Protein AF-A0A3B8WD53-F1 (afdb_monomer_lite)

Sequence (97 aa):
WIYRIATNECLGFLNRKKRRFFLPIEDVAGQLTATIDSTPGLEGDEIQIKLQKALLKLPDKQRLVFNMRYYDELSYEDMAEITKTSVGALKASYHHA

Structure (mmCIF, N/CA/C/O backbone):
data_AF-A0A3B8WD53-F1
#
_entry.id   AF-A0A3B8WD53-F1
#
loop_
_atom_site.group_PDB
_atom_site.id
_atom_site.type_symbol
_atom_site.label_atom_id
_atom_site.label_alt_id
_atom_site.label_comp_id
_atom_site.label_asym_id
_atom_site.label_entity_id
_atom_site.label_seq_id
_atom_site.pdbx_PDB_ins_code
_atom_site.Cartn_x
_atom_site.Cartn_y
_atom_site.Cartn_z
_atom_site.occupancy
_atom_site.B_iso_or_equiv
_atom_site.auth_seq_id
_atom_site.auth_comp_id
_atom_site.auth_asym_id
_atom_site.auth_atom_id
_atom_site.pdbx_PDB_model_num
ATOM 1 N N . TRP A 1 1 ? -18.657 -3.894 1.319 1.00 72.44 1 TRP A N 1
ATOM 2 C CA . TRP A 1 1 ? -18.596 -5.301 1.803 1.00 72.44 1 TRP A CA 1
ATOM 3 C C . TRP A 1 1 ? -17.919 -6.262 0.814 1.00 72.44 1 TRP A C 1
ATOM 5 O O . TRP A 1 1 ? -16.891 -6.817 1.187 1.00 72.44 1 TRP A O 1
ATO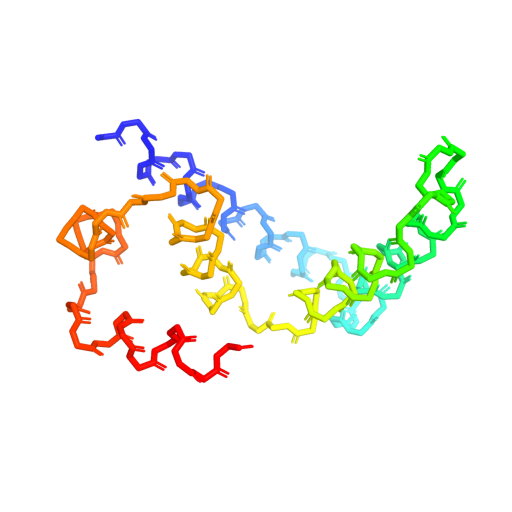M 15 N N . ILE A 1 2 ? -18.410 -6.426 -0.427 1.00 83.69 2 ILE A N 1
ATOM 16 C CA . ILE A 1 2 ? -17.800 -7.320 -1.447 1.00 83.69 2 ILE A CA 1
ATOM 17 C C . ILE A 1 2 ? -16.337 -6.961 -1.732 1.00 83.69 2 ILE A C 1
ATOM 19 O O . ILE A 1 2 ? -15.483 -7.841 -1.709 1.00 83.69 2 ILE A O 1
ATOM 23 N N . TYR A 1 3 ? -16.041 -5.669 -1.911 1.00 81.62 3 TYR A N 1
ATOM 24 C CA . TYR A 1 3 ? -14.682 -5.189 -2.181 1.00 81.62 3 TYR A CA 1
ATOM 25 C C . TYR A 1 3 ? -13.688 -5.671 -1.110 1.00 81.62 3 TYR A C 1
ATOM 27 O O . TYR A 1 3 ? -12.663 -6.261 -1.423 1.00 81.62 3 TYR A O 1
ATOM 35 N N . ARG A 1 4 ? -14.057 -5.567 0.173 1.00 76.75 4 ARG A N 1
ATOM 36 C CA . ARG A 1 4 ? -13.242 -6.057 1.295 1.00 76.75 4 ARG A CA 1
ATOM 37 C C . ARG A 1 4 ? -13.001 -7.569 1.253 1.00 76.75 4 ARG A C 1
ATOM 39 O O . ARG A 1 4 ? -11.910 -8.016 1.594 1.00 76.75 4 ARG A O 1
ATOM 46 N N . ILE A 1 5 ? -14.007 -8.357 0.870 1.00 85.62 5 ILE A N 1
ATOM 47 C CA . ILE A 1 5 ? -13.860 -9.815 0.739 1.00 85.62 5 ILE A CA 1
ATOM 48 C C . ILE A 1 5 ? -12.888 -10.133 -0.396 1.00 85.62 5 ILE A C 1
ATOM 50 O O . ILE A 1 5 ? -11.930 -10.868 -0.175 1.00 85.62 5 ILE A O 1
ATOM 54 N N . ALA A 1 6 ? -13.082 -9.521 -1.566 1.00 87.00 6 ALA A N 1
ATOM 55 C CA . ALA A 1 6 ? -12.210 -9.709 -2.719 1.00 87.00 6 ALA A CA 1
ATOM 56 C C . ALA A 1 6 ? -10.757 -9.313 -2.404 1.00 87.00 6 ALA A C 1
ATOM 58 O O . ALA A 1 6 ? -9.842 -10.098 -2.642 1.00 87.00 6 ALA A O 1
ATOM 59 N N . THR A 1 7 ? -10.534 -8.148 -1.785 1.00 83.25 7 THR A N 1
ATOM 60 C CA . THR A 1 7 ? -9.196 -7.700 -1.371 1.00 83.25 7 THR A CA 1
ATOM 61 C C . THR A 1 7 ? -8.535 -8.692 -0.413 1.00 83.25 7 THR A C 1
ATOM 63 O O . THR A 1 7 ? -7.380 -9.071 -0.616 1.00 83.25 7 THR A O 1
ATOM 66 N N . ASN A 1 8 ? -9.255 -9.146 0.617 1.00 85.31 8 ASN A N 1
ATOM 67 C CA . ASN A 1 8 ? -8.709 -10.078 1.603 1.00 85.31 8 ASN A CA 1
ATOM 68 C C . ASN A 1 8 ? -8.392 -11.448 0.993 1.00 85.31 8 ASN A C 1
ATOM 70 O O . ASN A 1 8 ? -7.338 -12.012 1.292 1.00 85.31 8 ASN A O 1
ATOM 74 N N . GLU A 1 9 ? -9.257 -11.968 0.119 1.00 87.56 9 GLU A N 1
ATOM 75 C CA . GLU A 1 9 ? -9.016 -13.234 -0.577 1.00 87.56 9 GLU A CA 1
ATOM 76 C C . GLU A 1 9 ? -7.827 -13.147 -1.535 1.00 87.56 9 GLU A C 1
ATOM 78 O O . GLU A 1 9 ? -6.981 -14.043 -1.535 1.00 87.56 9 GLU A O 1
ATOM 83 N N . CYS A 1 10 ? -7.686 -12.047 -2.281 1.00 85.88 10 CYS A N 1
ATOM 84 C CA . CYS A 1 10 ? -6.532 -11.815 -3.151 1.00 85.88 10 CYS A CA 1
ATOM 85 C C . CYS A 1 10 ? -5.221 -11.751 -2.352 1.00 85.88 10 CYS A C 1
ATOM 87 O O . CYS A 1 10 ? -4.252 -12.432 -2.696 1.00 85.88 10 CYS A O 1
ATOM 89 N N . LEU A 1 11 ? -5.188 -11.003 -1.243 1.00 83.12 11 LEU A N 1
ATOM 90 C CA . LEU A 1 11 ? -4.019 -10.949 -0.356 1.00 83.12 11 LEU A CA 1
ATOM 91 C C . LEU A 1 11 ? -3.708 -12.319 0.263 1.00 83.12 11 LEU A C 1
ATOM 93 O O . LEU A 1 11 ? -2.545 -12.726 0.343 1.00 83.12 11 LEU A O 1
ATOM 97 N N . GLY A 1 12 ? -4.739 -13.049 0.689 1.00 83.00 12 GLY A N 1
ATOM 98 C CA . GLY A 1 12 ? -4.613 -14.406 1.210 1.00 83.00 12 GLY A CA 1
ATOM 99 C C . GLY A 1 12 ? -4.039 -15.366 0.169 1.00 83.00 12 GLY A C 1
ATOM 100 O O . GLY A 1 12 ? -3.105 -16.112 0.463 1.00 83.00 12 GLY A O 1
ATOM 101 N N . PHE A 1 13 ? -4.540 -15.312 -1.064 1.00 84.56 13 PHE A N 1
ATOM 102 C CA . PHE A 1 13 ? -4.057 -16.109 -2.186 1.00 84.56 13 PHE A CA 1
ATOM 103 C C . PHE A 1 13 ? -2.592 -15.811 -2.519 1.00 84.56 13 PHE A C 1
ATOM 105 O O . PHE A 1 13 ? -1.800 -16.747 -2.632 1.00 84.56 13 PHE A O 1
ATOM 112 N N . LEU A 1 14 ? -2.204 -14.534 -2.596 1.00 79.06 14 LEU A N 1
ATOM 113 C CA . LEU A 1 14 ? -0.815 -14.132 -2.841 1.00 79.06 14 LEU A CA 1
ATOM 114 C C . LEU A 1 14 ? 0.123 -14.649 -1.744 1.00 79.06 14 LEU A C 1
ATOM 116 O O . LEU A 1 14 ? 1.162 -15.232 -2.050 1.00 79.06 14 LEU A O 1
ATOM 120 N N . ASN A 1 15 ? -0.266 -14.526 -0.474 1.00 79.31 15 ASN A N 1
ATOM 121 C CA . ASN A 1 15 ? 0.511 -15.058 0.647 1.00 79.31 15 ASN A CA 1
ATOM 122 C C . ASN A 1 15 ? 0.630 -16.588 0.610 1.00 79.31 15 ASN A C 1
ATOM 124 O O . ASN A 1 15 ? 1.710 -17.131 0.852 1.00 79.31 15 ASN A O 1
ATOM 128 N N . ARG A 1 16 ? -0.456 -17.301 0.279 1.00 81.69 16 ARG A N 1
ATOM 129 C CA . ARG A 1 16 ? -0.438 -18.763 0.103 1.00 81.69 16 ARG A CA 1
ATOM 130 C C . ARG A 1 16 ? 0.475 -19.174 -1.049 1.00 81.69 16 ARG A C 1
ATOM 132 O O . ARG A 1 16 ? 1.255 -20.107 -0.885 1.00 81.69 16 ARG A O 1
ATOM 139 N N . LYS A 1 17 ? 0.423 -18.467 -2.182 1.00 76.12 17 LYS A N 1
ATOM 140 C CA . LYS A 1 17 ? 1.299 -18.708 -3.336 1.00 76.12 17 LYS A CA 1
ATOM 141 C C . LYS A 1 17 ? 2.768 -18.491 -2.952 1.00 76.12 17 LYS A C 1
ATOM 143 O O . LYS A 1 17 ? 3.574 -19.387 -3.170 1.00 76.12 17 LYS A O 1
ATOM 148 N N . LYS A 1 18 ? 3.097 -17.389 -2.268 1.00 68.56 18 LYS A N 1
ATOM 149 C CA . LYS A 1 18 ? 4.454 -17.130 -1.744 1.00 68.56 18 LYS A CA 1
ATOM 150 C C . LYS A 1 18 ? 4.966 -18.276 -0.864 1.00 68.56 18 LYS A C 1
ATOM 152 O O . LYS A 1 18 ? 6.071 -18.761 -1.069 1.00 68.56 18 LYS A O 1
ATOM 157 N N . ARG A 1 19 ? 4.143 -18.759 0.074 1.00 72.69 19 ARG A N 1
ATOM 158 C CA . ARG A 1 19 ? 4.512 -19.871 0.971 1.00 72.69 19 ARG A CA 1
ATOM 159 C C . ARG A 1 19 ? 4.645 -21.213 0.252 1.00 72.69 19 ARG A C 1
ATOM 161 O O . ARG A 1 19 ? 5.533 -21.984 0.583 1.00 72.69 19 ARG A O 1
ATOM 168 N N . ARG A 1 20 ? 3.758 -21.508 -0.705 1.00 69.69 20 ARG A N 1
ATOM 169 C CA . ARG A 1 20 ? 3.720 -22.803 -1.403 1.00 69.69 20 ARG A CA 1
ATOM 170 C C . ARG A 1 20 ? 4.887 -22.987 -2.367 1.00 69.69 20 ARG A C 1
ATOM 172 O O . ARG A 1 20 ? 5.317 -24.115 -2.562 1.00 69.69 20 ARG A O 1
ATOM 179 N N . PHE A 1 21 ? 5.368 -21.904 -2.969 1.00 61.47 21 PHE A N 1
ATOM 180 C CA . PHE A 1 21 ? 6.413 -21.988 -3.981 1.00 61.47 21 PHE A CA 1
ATOM 181 C C . PHE A 1 21 ? 7.838 -21.890 -3.416 1.00 61.47 21 PHE A C 1
ATOM 183 O O . PHE A 1 21 ? 8.753 -22.208 -4.158 1.00 61.47 21 PHE A O 1
ATOM 190 N N . PHE A 1 22 ? 8.060 -21.503 -2.146 1.00 57.94 22 PHE A N 1
ATOM 191 C CA . PHE A 1 22 ? 9.411 -21.293 -1.570 1.00 57.94 22 PHE A CA 1
ATOM 192 C C . PHE A 1 22 ? 10.360 -20.478 -2.478 1.00 57.94 22 PHE A C 1
ATOM 194 O O . PHE A 1 22 ? 11.578 -20.529 -2.339 1.00 57.94 22 PHE A O 1
ATOM 201 N N . LEU A 1 23 ? 9.799 -19.707 -3.410 1.00 57.66 23 LEU A N 1
ATOM 202 C CA . LEU A 1 23 ? 10.548 -18.866 -4.322 1.00 57.66 23 LEU A CA 1
ATOM 203 C C . LEU A 1 23 ? 10.845 -17.550 -3.599 1.00 57.66 23 LEU A C 1
ATOM 205 O O . LEU A 1 23 ? 9.925 -16.979 -2.993 1.00 57.66 23 LEU A O 1
ATOM 209 N N . PRO A 1 24 ? 12.089 -17.044 -3.652 1.00 56.25 24 PRO A N 1
ATOM 210 C CA . PRO A 1 24 ? 12.380 -15.678 -3.247 1.00 56.25 24 PRO A CA 1
ATOM 211 C C . PRO A 1 24 ? 11.387 -14.738 -3.938 1.00 56.25 24 PRO A C 1
ATOM 213 O O . PRO A 1 24 ? 11.082 -14.910 -5.116 1.00 56.25 24 PRO A O 1
ATOM 216 N N . ILE A 1 25 ? 10.853 -13.746 -3.221 1.00 55.00 25 ILE A N 1
ATOM 217 C CA . ILE A 1 25 ? 9.894 -12.778 -3.790 1.00 55.00 25 ILE A CA 1
ATOM 218 C C . ILE A 1 25 ? 10.475 -12.088 -5.042 1.00 55.00 25 ILE A C 1
ATOM 220 O O . ILE A 1 25 ? 9.719 -11.744 -5.952 1.00 55.00 25 ILE A O 1
ATOM 224 N N . GLU A 1 26 ? 11.804 -11.964 -5.118 1.00 55.59 26 GLU A N 1
ATOM 225 C CA . GLU A 1 26 ? 12.538 -11.495 -6.298 1.00 55.59 26 GLU A CA 1
ATOM 226 C C . GLU A 1 26 ? 12.267 -12.334 -7.556 1.00 55.59 26 GLU A C 1
ATOM 228 O O . GLU A 1 26 ? 12.117 -11.766 -8.634 1.00 55.59 26 GLU A O 1
ATOM 233 N N . ASP A 1 27 ? 12.109 -13.654 -7.433 1.00 62.38 27 ASP A N 1
ATOM 234 C CA . ASP A 1 27 ? 11.922 -14.553 -8.579 1.00 62.38 27 ASP A CA 1
ATOM 235 C C . ASP A 1 27 ? 10.494 -14.469 -9.151 1.00 62.38 27 ASP A C 1
ATOM 237 O O . ASP A 1 27 ? 10.274 -14.484 -10.362 1.00 62.38 27 ASP A O 1
ATOM 241 N N . VAL A 1 28 ? 9.493 -14.251 -8.288 1.00 64.44 28 VAL A N 1
ATOM 242 C CA . VAL A 1 28 ? 8.106 -14.015 -8.730 1.00 64.44 28 VAL A CA 1
ATOM 243 C C . VAL A 1 28 ? 7.977 -12.655 -9.418 1.00 64.44 28 VAL A C 1
ATOM 245 O O . VAL A 1 28 ? 7.339 -12.555 -10.467 1.00 64.44 28 VAL A O 1
ATOM 248 N N . ALA A 1 29 ? 8.590 -11.608 -8.856 1.00 64.75 29 ALA A N 1
ATOM 249 C CA . ALA A 1 29 ? 8.641 -10.293 -9.491 1.00 64.75 29 ALA A CA 1
ATOM 250 C C . ALA A 1 29 ? 9.390 -10.347 -10.835 1.00 64.75 29 ALA A C 1
ATOM 252 O O . ALA A 1 29 ? 8.946 -9.724 -11.800 1.00 64.75 29 ALA A O 1
ATOM 253 N N . GLY A 1 30 ? 10.465 -11.136 -10.923 1.00 68.12 30 GLY A N 1
ATOM 254 C CA . GLY A 1 30 ? 11.203 -11.413 -12.155 1.00 68.12 30 GLY A CA 1
ATOM 255 C C . GLY A 1 30 ? 10.352 -12.097 -13.226 1.00 68.12 30 GLY A C 1
ATOM 256 O O . GLY A 1 30 ? 10.286 -11.605 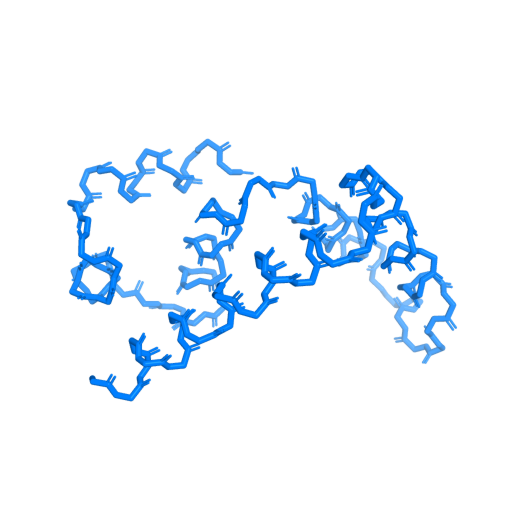-14.350 1.00 68.12 30 GLY A O 1
ATOM 257 N N . GLN A 1 31 ? 9.619 -13.161 -12.881 1.00 67.69 31 GLN A N 1
ATOM 258 C CA . GLN A 1 31 ? 8.704 -13.833 -13.817 1.00 67.69 31 GLN A CA 1
ATOM 259 C C . GLN A 1 31 ? 7.577 -12.918 -14.303 1.00 67.69 31 GLN A C 1
ATOM 261 O O . GLN A 1 31 ? 7.249 -12.912 -15.489 1.00 67.69 31 GLN A O 1
ATOM 266 N N . LEU A 1 32 ? 6.993 -12.119 -13.406 1.00 68.31 32 LEU A N 1
ATOM 267 C CA . LEU A 1 32 ? 5.969 -11.136 -13.771 1.00 68.31 32 LEU A CA 1
ATOM 268 C C . LEU A 1 32 ? 6.542 -10.067 -14.708 1.00 68.31 32 LEU A C 1
ATOM 270 O O . LEU A 1 32 ? 5.910 -9.728 -15.702 1.00 68.31 32 LEU A O 1
ATOM 274 N N . THR A 1 33 ? 7.761 -9.599 -14.438 1.00 67.75 33 THR A N 1
ATOM 275 C CA . THR A 1 33 ? 8.487 -8.651 -15.296 1.00 67.75 33 THR A CA 1
ATOM 276 C C . THR A 1 33 ? 8.738 -9.236 -16.686 1.00 67.75 33 THR A C 1
ATOM 278 O O . THR A 1 33 ? 8.429 -8.584 -17.676 1.00 67.75 33 THR A O 1
ATOM 281 N N . ALA A 1 34 ? 9.209 -10.483 -16.773 1.00 70.38 34 ALA A N 1
ATOM 282 C CA . ALA A 1 34 ? 9.425 -11.172 -18.046 1.00 70.38 34 ALA A CA 1
ATOM 283 C C . ALA A 1 34 ? 8.113 -11.407 -18.818 1.00 70.38 34 ALA A C 1
ATOM 285 O O . ALA A 1 34 ? 8.085 -11.354 -20.046 1.00 70.38 34 ALA A O 1
ATOM 286 N N . THR A 1 35 ? 7.006 -11.630 -18.104 1.00 69.56 35 THR A N 1
ATOM 287 C CA . THR A 1 35 ? 5.670 -11.754 -18.708 1.00 69.56 35 THR A CA 1
ATOM 288 C C . THR A 1 35 ? 5.192 -10.410 -19.270 1.00 69.56 35 THR A C 1
ATOM 290 O O . THR A 1 35 ? 4.649 -10.362 -20.370 1.00 69.56 35 THR A O 1
ATOM 293 N N . ILE A 1 36 ? 5.440 -9.305 -18.556 1.00 65.44 36 ILE A N 1
ATOM 294 C CA . ILE A 1 36 ? 5.159 -7.943 -19.041 1.00 65.44 36 ILE A CA 1
ATOM 295 C C . ILE A 1 36 ? 5.973 -7.657 -20.309 1.00 65.44 36 ILE A C 1
ATOM 297 O O . ILE A 1 36 ? 5.410 -7.198 -21.297 1.00 65.44 36 ILE A O 1
ATOM 301 N N . ASP A 1 37 ? 7.264 -7.995 -20.306 1.00 65.94 37 ASP A N 1
ATOM 302 C CA . ASP A 1 37 ? 8.168 -7.760 -21.440 1.00 65.94 37 ASP A CA 1
ATOM 303 C C . ASP A 1 37 ? 7.831 -8.604 -22.683 1.00 65.94 37 ASP A C 1
ATOM 305 O O . ASP A 1 37 ? 8.202 -8.238 -23.793 1.00 65.94 37 ASP A O 1
ATOM 309 N N . SER A 1 38 ? 7.119 -9.722 -22.516 1.00 65.88 38 SER A N 1
ATOM 310 C CA . SER A 1 38 ? 6.728 -10.630 -23.606 1.00 65.88 38 SER A CA 1
ATOM 311 C C . SER A 1 38 ? 5.280 -10.467 -24.076 1.00 65.88 38 SER A C 1
ATOM 313 O O . SER A 1 38 ? 4.872 -11.173 -24.997 1.00 65.88 38 SER A O 1
ATOM 315 N N . THR A 1 39 ? 4.497 -9.558 -23.480 1.00 64.31 39 THR A N 1
ATOM 316 C CA . THR A 1 39 ? 3.092 -9.331 -23.855 1.00 64.31 39 THR A CA 1
ATOM 317 C C . THR A 1 39 ? 3.008 -8.444 -25.109 1.00 64.31 39 THR A C 1
ATOM 319 O O . THR A 1 39 ? 3.270 -7.240 -25.016 1.00 64.31 39 THR A O 1
ATOM 322 N N . PRO A 1 40 ? 2.609 -8.980 -26.282 1.00 50.25 40 PRO A N 1
ATOM 323 C CA . PRO A 1 40 ? 2.505 -8.198 -27.512 1.00 50.25 40 PRO A CA 1
ATOM 324 C C . PRO A 1 40 ? 1.347 -7.201 -27.377 1.00 50.25 40 PRO A C 1
ATOM 326 O O . PRO A 1 40 ? 0.208 -7.606 -27.151 1.00 50.25 40 PRO A O 1
ATOM 329 N N . GLY A 1 41 ? 1.637 -5.901 -27.478 1.00 58.59 41 GLY A N 1
ATOM 330 C CA . GLY A 1 41 ? 0.654 -4.817 -27.322 1.00 58.59 41 GLY A CA 1
ATOM 331 C C . GLY A 1 41 ? 0.925 -3.837 -26.174 1.00 58.59 41 GLY A C 1
ATOM 332 O O . GLY A 1 41 ? 0.270 -2.801 -26.111 1.00 58.59 41 GLY A O 1
ATOM 333 N N . LEU A 1 42 ? 1.907 -4.110 -25.302 1.00 55.62 42 LEU A N 1
ATOM 334 C CA . LEU A 1 42 ? 2.391 -3.143 -24.298 1.00 55.62 42 LEU A CA 1
ATOM 335 C C . LEU A 1 42 ? 3.489 -2.201 -24.828 1.00 55.62 42 LEU A C 1
ATOM 337 O O . LEU A 1 42 ? 3.869 -1.264 -24.133 1.00 55.62 42 LEU A O 1
ATOM 341 N N . GLU A 1 43 ? 3.966 -2.409 -26.061 1.00 53.88 43 GLU A N 1
ATOM 342 C CA . GLU A 1 43 ? 5.064 -1.655 -26.698 1.00 53.88 43 GLU A CA 1
ATOM 343 C C . GLU A 1 43 ? 4.807 -0.139 -26.852 1.00 53.88 43 GLU A C 1
ATOM 345 O O . GLU A 1 43 ? 5.713 0.602 -27.222 1.00 53.88 43 GLU A O 1
ATOM 350 N N . GLY A 1 44 ? 3.594 0.345 -26.564 1.00 57.47 44 GLY A N 1
ATOM 351 C CA . GLY A 1 44 ? 3.191 1.732 -26.805 1.00 57.47 44 GLY A CA 1
ATOM 352 C C . GLY A 1 44 ? 3.481 2.735 -25.687 1.00 57.47 44 GLY A C 1
ATOM 353 O O . GLY A 1 44 ? 3.434 3.932 -25.954 1.00 57.47 44 GLY A O 1
ATOM 354 N N . ASP A 1 45 ? 3.778 2.302 -24.459 1.00 70.25 45 ASP A N 1
ATOM 355 C CA . ASP A 1 45 ? 4.002 3.246 -23.359 1.00 70.25 45 ASP A CA 1
ATOM 356 C C . ASP A 1 45 ? 5.081 2.740 -22.392 1.00 70.25 45 ASP A C 1
ATOM 358 O O . ASP A 1 45 ? 4.827 2.100 -21.368 1.00 70.25 45 ASP A O 1
ATOM 362 N N . GLU A 1 46 ? 6.341 3.016 -22.738 1.00 74.75 46 GLU A N 1
ATOM 363 C CA . GLU A 1 46 ? 7.522 2.675 -21.935 1.00 74.75 46 GLU A CA 1
ATOM 364 C C . GLU A 1 46 ? 7.393 3.172 -20.479 1.00 74.75 46 GLU A C 1
ATOM 366 O O . GLU A 1 46 ? 7.918 2.557 -19.545 1.00 74.75 46 GLU A O 1
ATOM 371 N N . ILE A 1 47 ? 6.654 4.267 -20.270 1.00 76.31 47 ILE A N 1
ATOM 372 C CA . ILE A 1 47 ? 6.361 4.830 -18.951 1.00 76.31 47 ILE A CA 1
ATOM 373 C C . ILE A 1 47 ? 5.401 3.916 -18.186 1.00 76.31 47 ILE A C 1
ATOM 375 O O . ILE A 1 47 ? 5.646 3.619 -17.015 1.00 76.31 47 ILE A O 1
ATOM 379 N N . GLN A 1 48 ? 4.361 3.400 -18.842 1.00 77.31 48 GLN A N 1
ATOM 380 C CA . GLN A 1 48 ? 3.429 2.444 -18.249 1.00 77.31 48 GLN A CA 1
ATOM 381 C C . GLN A 1 48 ? 4.133 1.138 -17.861 1.00 77.31 48 GLN A C 1
ATOM 383 O O . GLN A 1 48 ? 3.924 0.633 -16.756 1.00 77.31 48 GLN A O 1
ATOM 388 N N . ILE A 1 49 ? 5.026 0.616 -18.709 1.00 79.94 49 ILE A N 1
ATOM 389 C CA . ILE A 1 49 ? 5.830 -0.572 -18.377 1.00 79.94 49 ILE A CA 1
ATOM 390 C C . ILE A 1 49 ? 6.712 -0.297 -17.152 1.00 79.94 49 ILE A C 1
ATOM 392 O O . ILE A 1 49 ? 6.744 -1.099 -16.213 1.00 79.94 49 ILE A O 1
ATOM 396 N N . LYS A 1 50 ? 7.406 0.849 -17.119 1.00 81.56 50 LYS A N 1
ATOM 397 C CA . LYS A 1 50 ? 8.232 1.252 -15.969 1.00 81.56 50 LYS A CA 1
ATOM 398 C C . LYS A 1 50 ? 7.403 1.371 -14.690 1.00 81.56 50 LYS A C 1
ATOM 400 O O . LYS A 1 50 ? 7.845 0.883 -13.649 1.00 81.56 50 LYS A O 1
ATOM 405 N N . LEU A 1 51 ? 6.200 1.940 -14.769 1.00 82.94 51 LEU A N 1
ATOM 406 C CA . LEU A 1 51 ? 5.273 2.044 -13.643 1.00 82.94 51 LEU A CA 1
ATOM 407 C C . LEU A 1 51 ? 4.859 0.660 -13.130 1.00 82.94 51 LEU A C 1
ATOM 409 O O . LEU A 1 51 ? 4.963 0.400 -11.934 1.00 82.94 51 LEU A O 1
ATOM 413 N N . GLN A 1 52 ? 4.464 -0.261 -14.012 1.00 82.50 52 GLN A N 1
ATOM 414 C CA . GLN A 1 52 ? 4.078 -1.620 -13.612 1.00 82.50 52 GLN A CA 1
ATOM 415 C C . GLN A 1 52 ? 5.239 -2.373 -12.948 1.00 82.50 52 GLN A C 1
ATOM 417 O O . GLN A 1 52 ? 5.064 -2.991 -11.894 1.00 82.50 52 GLN A O 1
ATOM 422 N N . LYS A 1 53 ? 6.457 -2.257 -13.492 1.00 82.88 53 LYS A N 1
ATOM 423 C CA . LYS A 1 53 ? 7.661 -2.840 -12.877 1.00 82.88 53 LYS A CA 1
ATOM 424 C C . LYS A 1 53 ? 7.977 -2.216 -11.513 1.00 82.88 53 LYS A C 1
ATOM 426 O O . LYS A 1 53 ? 8.390 -2.933 -10.603 1.00 82.88 53 LYS A O 1
ATOM 431 N N . ALA A 1 54 ? 7.777 -0.908 -11.345 1.00 84.12 54 ALA A N 1
ATOM 432 C CA . ALA A 1 54 ? 7.959 -0.229 -10.062 1.00 84.12 54 ALA A CA 1
ATOM 433 C C . ALA A 1 54 ? 6.926 -0.696 -9.024 1.00 84.12 54 ALA A C 1
ATOM 435 O O . ALA A 1 54 ? 7.299 -1.071 -7.911 1.00 84.12 54 ALA A O 1
ATOM 436 N N . LEU A 1 55 ? 5.651 -0.799 -9.414 1.00 85.50 55 LEU A N 1
ATOM 437 C CA . LEU A 1 55 ? 4.580 -1.311 -8.557 1.00 85.50 55 LEU A CA 1
ATOM 438 C C . LEU A 1 55 ? 4.876 -2.731 -8.068 1.00 85.50 55 LEU A C 1
ATOM 440 O O . LEU A 1 55 ? 4.625 -3.052 -6.906 1.00 85.50 55 LEU A O 1
ATOM 444 N N . LEU A 1 56 ? 5.455 -3.592 -8.908 1.00 83.19 56 LEU A N 1
ATOM 445 C CA . LEU A 1 56 ? 5.837 -4.952 -8.518 1.00 83.19 56 LEU A CA 1
ATOM 446 C C . LEU A 1 56 ? 6.924 -5.003 -7.434 1.00 83.19 56 LEU A C 1
ATOM 448 O O . LEU A 1 56 ? 6.957 -5.973 -6.679 1.00 83.19 56 LEU A O 1
ATOM 452 N N . LYS A 1 57 ? 7.744 -3.960 -7.274 1.00 84.62 57 LYS A N 1
ATOM 453 C CA . LYS A 1 57 ? 8.759 -3.888 -6.209 1.00 84.62 57 LYS A CA 1
ATOM 454 C C . LYS A 1 57 ? 8.188 -3.465 -4.854 1.00 84.62 57 LYS A C 1
ATOM 456 O O . LYS A 1 57 ? 8.815 -3.721 -3.829 1.00 84.62 57 LYS A O 1
ATOM 461 N N . LEU A 1 58 ? 7.001 -2.856 -4.828 1.00 85.44 58 LEU A N 1
ATOM 462 C CA . LEU A 1 58 ? 6.374 -2.417 -3.584 1.00 85.44 58 LEU A CA 1
ATOM 463 C C . LEU A 1 58 ? 5.907 -3.602 -2.718 1.00 85.44 58 LEU A C 1
ATOM 465 O O . LEU A 1 58 ? 5.401 -4.600 -3.239 1.00 85.44 58 LEU A O 1
ATOM 469 N N . PRO A 1 59 ? 5.982 -3.495 -1.381 1.00 86.00 59 PRO A N 1
ATOM 470 C CA . PRO A 1 59 ? 5.249 -4.362 -0.469 1.00 86.00 59 PRO A CA 1
ATOM 471 C C . PRO A 1 59 ? 3.758 -4.425 -0.827 1.00 86.00 59 PRO A C 1
ATOM 473 O O . PRO A 1 59 ? 3.147 -3.413 -1.169 1.00 86.00 59 PRO A O 1
ATOM 476 N N . ASP A 1 60 ? 3.138 -5.600 -0.674 1.00 82.50 60 ASP A N 1
ATOM 477 C CA . ASP A 1 60 ? 1.754 -5.836 -1.118 1.00 82.50 60 ASP A CA 1
ATOM 478 C C . ASP A 1 60 ? 0.750 -4.817 -0.552 1.00 82.50 60 ASP A C 1
ATOM 480 O O . ASP A 1 60 ? -0.178 -4.418 -1.249 1.00 82.50 60 ASP A O 1
ATOM 484 N N . LYS A 1 61 ? 0.952 -4.361 0.693 1.00 83.00 61 LYS A N 1
ATOM 485 C CA . LYS A 1 61 ? 0.102 -3.336 1.319 1.00 83.00 61 LYS A CA 1
ATOM 486 C C . LYS A 1 61 ? 0.249 -1.963 0.660 1.00 83.00 61 LYS A C 1
ATOM 488 O O . LYS A 1 61 ? -0.759 -1.310 0.433 1.00 83.00 61 LYS A O 1
ATOM 493 N N . GLN A 1 62 ? 1.471 -1.541 0.336 1.00 86.88 62 GLN A N 1
ATOM 494 C CA . GLN A 1 62 ? 1.713 -0.258 -0.332 1.00 86.88 62 GLN A CA 1
ATOM 495 C C . GLN A 1 62 ? 1.179 -0.281 -1.764 1.00 86.88 62 GLN A C 1
ATOM 497 O O . GLN A 1 62 ? 0.452 0.626 -2.155 1.00 86.88 62 GLN A O 1
ATOM 502 N N . ARG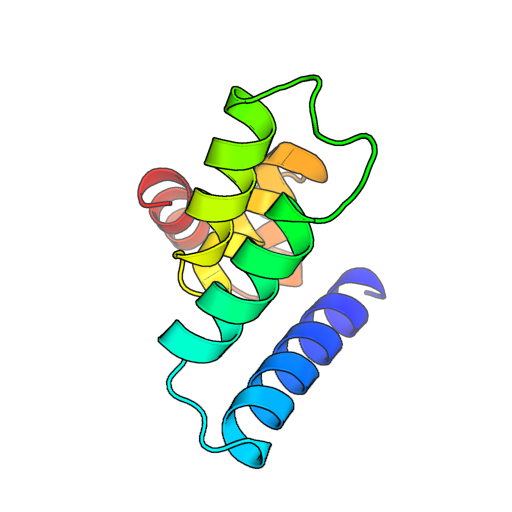 A 1 63 ? 1.432 -1.371 -2.502 1.00 89.81 63 ARG A N 1
ATOM 503 C CA . ARG A 1 63 ? 0.876 -1.579 -3.847 1.00 89.81 63 ARG A CA 1
ATOM 504 C C . ARG A 1 63 ? -0.653 -1.525 -3.846 1.00 89.81 63 ARG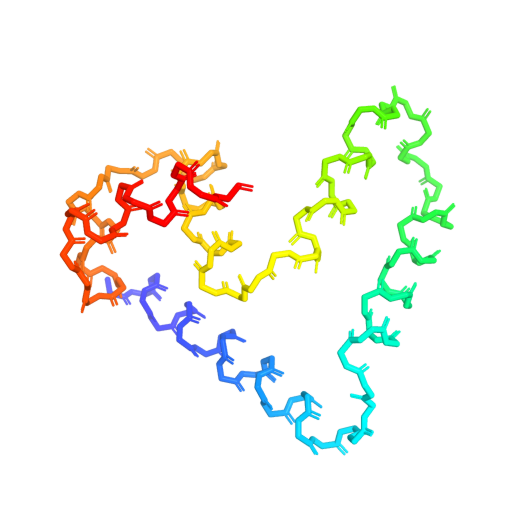 A C 1
ATOM 506 O O . ARG A 1 63 ? -1.253 -0.922 -4.728 1.00 89.81 63 ARG A O 1
ATOM 513 N N . LEU A 1 64 ? -1.284 -2.144 -2.849 1.00 87.81 64 LEU A N 1
ATOM 514 C CA . LEU A 1 64 ? -2.735 -2.128 -2.692 1.00 87.81 64 LEU A CA 1
ATOM 515 C C . LEU A 1 64 ? -3.273 -0.711 -2.459 1.00 87.81 64 LEU A C 1
ATOM 517 O O . LEU A 1 64 ? -4.213 -0.307 -3.134 1.00 87.81 64 LEU A O 1
ATOM 521 N N . VAL A 1 65 ? -2.667 0.041 -1.534 1.00 91.06 65 VAL A N 1
ATOM 522 C CA . VAL A 1 65 ? -3.044 1.435 -1.241 1.00 91.06 65 VAL A CA 1
ATOM 523 C C . VAL A 1 65 ? -2.870 2.318 -2.475 1.00 91.06 65 VAL A C 1
ATOM 525 O O . VAL A 1 65 ? -3.750 3.121 -2.774 1.00 91.06 65 VAL A O 1
ATOM 528 N N . PHE A 1 66 ? -1.773 2.142 -3.217 1.00 91.88 66 PHE A N 1
ATOM 529 C CA . PHE A 1 66 ? -1.545 2.854 -4.469 1.00 91.88 66 PHE A CA 1
ATOM 530 C C . PHE A 1 66 ? -2.646 2.555 -5.490 1.00 91.88 66 PHE A C 1
ATOM 532 O O . PHE A 1 66 ? -3.255 3.481 -6.014 1.00 91.88 66 PHE A O 1
ATOM 539 N N . ASN A 1 67 ? -2.957 1.277 -5.725 1.00 90.56 67 ASN A N 1
ATOM 540 C CA . ASN A 1 67 ? -3.970 0.891 -6.706 1.00 90.56 67 ASN A CA 1
ATOM 541 C C . ASN A 1 67 ? -5.365 1.418 -6.350 1.00 90.56 67 ASN A C 1
ATOM 543 O O . ASN A 1 67 ? -6.028 1.997 -7.205 1.00 90.56 67 ASN A O 1
ATOM 547 N N . MET A 1 68 ? -5.765 1.296 -5.081 1.00 91.06 68 MET A N 1
ATOM 548 C CA . MET A 1 68 ? -7.036 1.833 -4.584 1.00 91.06 68 MET A CA 1
ATOM 549 C C . MET A 1 68 ? -7.170 3.339 -4.822 1.00 91.06 68 MET A C 1
ATOM 551 O O . MET A 1 68 ? -8.255 3.831 -5.111 1.00 91.06 68 MET A O 1
ATOM 555 N N . ARG A 1 69 ? -6.071 4.087 -4.676 1.00 91.56 69 ARG A N 1
ATOM 556 C CA . ARG A 1 69 ? -6.102 5.545 -4.782 1.00 91.56 69 ARG A CA 1
ATOM 557 C C . ARG A 1 69 ? -5.942 6.051 -6.213 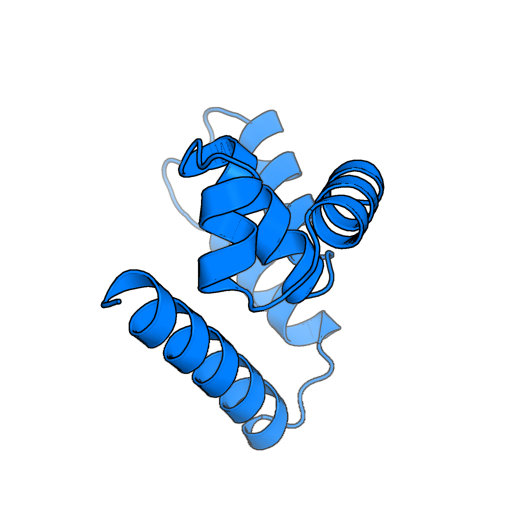1.00 91.56 69 ARG A C 1
ATOM 559 O O . ARG A 1 69 ? -6.559 7.061 -6.547 1.00 91.56 69 ARG A O 1
ATOM 566 N N . TYR A 1 70 ? -5.078 5.415 -7.001 1.00 88.38 70 TYR A N 1
ATOM 567 C CA . TYR A 1 70 ? -4.695 5.869 -8.339 1.00 88.38 70 TYR A CA 1
ATOM 568 C C . TYR A 1 70 ? -5.593 5.296 -9.438 1.00 88.38 70 TYR A C 1
ATOM 570 O O . TYR A 1 70 ? -5.954 6.028 -10.348 1.00 88.38 70 TYR A O 1
ATOM 578 N N . TYR A 1 71 ? -5.962 4.013 -9.351 1.00 87.31 71 TYR A N 1
ATOM 579 C CA . TYR A 1 71 ? -6.792 3.357 -10.369 1.00 87.31 71 TYR A CA 1
ATOM 580 C C . TYR A 1 71 ? -8.265 3.291 -9.972 1.00 87.31 71 TYR A C 1
ATOM 582 O O . TYR A 1 71 ? -9.123 3.552 -10.806 1.00 87.31 71 TYR A O 1
ATOM 590 N N . ASP A 1 72 ? -8.561 2.969 -8.709 1.00 87.69 72 ASP A N 1
ATOM 591 C CA . ASP A 1 72 ? -9.951 2.861 -8.237 1.00 87.69 72 ASP A CA 1
ATOM 592 C C . ASP A 1 72 ? -10.514 4.206 -7.727 1.00 87.69 72 ASP A C 1
ATOM 594 O O . ASP A 1 72 ? -11.685 4.279 -7.360 1.00 87.69 72 ASP A O 1
ATOM 598 N N . GLU A 1 73 ? -9.678 5.254 -7.672 1.00 91.75 73 GLU A N 1
ATOM 599 C CA . GLU A 1 73 ? -10.016 6.623 -7.240 1.00 91.75 73 GLU A CA 1
ATOM 600 C C . GLU A 1 73 ? -10.763 6.721 -5.893 1.00 91.75 73 GLU A C 1
ATOM 602 O O . GLU A 1 73 ? -11.502 7.672 -5.634 1.00 91.75 73 GLU A O 1
ATOM 607 N N . LEU A 1 74 ? -10.546 5.756 -4.995 1.00 92.38 74 LEU A N 1
ATOM 608 C CA . LEU A 1 74 ? -11.249 5.694 -3.716 1.00 92.38 74 LEU A CA 1
ATOM 609 C C . LEU A 1 74 ? -10.823 6.823 -2.768 1.00 92.38 74 LEU A C 1
ATOM 611 O O . LEU A 1 74 ? -9.656 7.235 -2.725 1.00 92.38 74 LEU A O 1
ATOM 615 N N . SER A 1 75 ? -11.774 7.285 -1.950 1.00 94.12 75 SER A N 1
ATOM 616 C CA . SER A 1 75 ? -11.484 8.200 -0.845 1.00 94.12 75 SER A CA 1
ATOM 617 C C . SER A 1 75 ? -10.666 7.493 0.241 1.00 94.12 75 SER A C 1
ATOM 619 O O . SER A 1 75 ? -10.723 6.269 0.401 1.00 94.12 75 SER A O 1
ATOM 621 N N . TYR A 1 76 ? -9.898 8.252 1.027 1.00 91.38 76 TYR A N 1
ATOM 622 C CA . TYR A 1 76 ? -9.127 7.650 2.119 1.00 91.38 76 TYR A CA 1
ATOM 623 C C . TYR A 1 76 ? -10.035 7.049 3.195 1.00 91.38 76 TYR A C 1
ATOM 625 O O . TYR A 1 76 ? -9.647 6.099 3.873 1.00 91.38 76 TYR A O 1
ATOM 633 N N . GLU A 1 77 ? -11.231 7.603 3.344 1.00 92.19 77 GLU A N 1
ATOM 634 C CA . GLU A 1 77 ? -12.280 7.164 4.247 1.00 92.19 77 GLU A CA 1
ATOM 635 C C . GLU A 1 77 ? -12.812 5.782 3.830 1.00 92.19 77 GLU A C 1
ATOM 637 O O . GLU A 1 77 ? -12.842 4.865 4.655 1.00 92.19 77 GLU A O 1
ATOM 642 N N . ASP A 1 78 ? -13.104 5.582 2.541 1.00 89.50 78 ASP A N 1
ATOM 643 C CA . ASP A 1 78 ? -13.542 4.283 2.006 1.00 89.50 78 ASP A CA 1
ATOM 644 C C . ASP A 1 78 ? -12.423 3.239 2.106 1.00 89.50 78 ASP A C 1
ATOM 646 O O . ASP A 1 78 ? -12.625 2.101 2.546 1.00 89.50 78 ASP A O 1
ATOM 650 N N . MET A 1 79 ? -11.197 3.639 1.759 1.00 91.25 79 MET A N 1
ATOM 651 C CA . MET A 1 79 ? -10.015 2.789 1.895 1.00 91.25 79 MET A CA 1
ATOM 652 C C . MET A 1 79 ? -9.785 2.369 3.351 1.00 91.25 79 MET A C 1
ATOM 654 O O . MET A 1 79 ? -9.388 1.227 3.601 1.00 91.25 79 MET A O 1
ATOM 658 N N . ALA A 1 80 ? -10.040 3.252 4.320 1.00 91.81 80 ALA A N 1
ATOM 659 C CA . ALA A 1 80 ? -9.919 2.950 5.743 1.00 91.81 80 ALA A CA 1
ATOM 660 C C . ALA A 1 80 ? -10.934 1.886 6.185 1.00 91.81 80 ALA A C 1
ATOM 662 O O . ALA A 1 80 ? -10.569 0.956 6.912 1.00 91.81 80 ALA A O 1
ATOM 663 N N . GLU A 1 81 ? -12.174 1.950 5.691 1.00 89.56 81 GLU A N 1
ATOM 664 C CA . GLU A 1 81 ? -13.198 0.936 5.966 1.00 89.56 81 GLU A CA 1
ATOM 665 C C . GLU A 1 81 ? -12.822 -0.436 5.376 1.00 89.56 81 GLU A C 1
ATOM 667 O O . GLU A 1 81 ? -12.992 -1.489 6.011 1.00 89.56 81 GLU A O 1
ATOM 672 N N . ILE A 1 82 ? -12.265 -0.434 4.163 1.00 87.56 82 ILE A N 1
ATOM 673 C CA . ILE A 1 82 ? -11.865 -1.648 3.451 1.00 87.56 82 ILE A CA 1
ATOM 674 C C . ILE A 1 82 ? -10.648 -2.298 4.115 1.00 87.56 82 ILE A C 1
ATOM 676 O O . ILE A 1 82 ? -10.663 -3.493 4.419 1.00 87.56 82 ILE A O 1
ATOM 680 N N . THR A 1 83 ? -9.594 -1.516 4.347 1.00 85.12 83 THR A N 1
ATOM 681 C CA . THR A 1 83 ? -8.292 -2.001 4.835 1.00 85.12 83 THR A CA 1
ATOM 682 C C . THR A 1 83 ? -8.219 -2.112 6.358 1.00 85.12 83 THR A C 1
ATOM 684 O O . THR A 1 83 ? -7.225 -2.617 6.886 1.00 85.12 83 THR A O 1
ATOM 687 N N . LYS A 1 84 ? -9.261 -1.660 7.075 1.00 87.00 84 LYS A N 1
ATOM 688 C CA . LYS A 1 84 ? -9.316 -1.586 8.546 1.00 87.00 84 LYS A CA 1
ATOM 689 C C . LYS A 1 84 ? -8.082 -0.891 9.136 1.00 87.00 84 LYS A C 1
ATOM 691 O O . LYS A 1 84 ? -7.500 -1.354 10.114 1.00 87.00 84 LYS A O 1
ATOM 696 N N . THR A 1 85 ? -7.653 0.192 8.496 1.00 88.31 85 THR A N 1
ATOM 697 C CA . THR A 1 85 ? -6.465 0.982 8.849 1.00 88.31 85 THR A CA 1
ATOM 698 C C . THR A 1 85 ? -6.845 2.458 8.925 1.00 88.31 85 THR A C 1
ATOM 700 O O . THR A 1 85 ? -7.841 2.872 8.343 1.00 88.31 85 THR A O 1
ATOM 703 N N . SER A 1 86 ? -6.086 3.269 9.666 1.00 92.69 86 SER A N 1
ATOM 704 C CA . SER A 1 86 ? -6.367 4.702 9.771 1.00 92.69 86 SER A CA 1
ATOM 705 C C . SER A 1 86 ? -6.035 5.455 8.478 1.00 92.69 86 SER A C 1
ATOM 707 O O . SER A 1 86 ? -5.064 5.144 7.786 1.00 92.69 86 SER A O 1
ATOM 709 N N . VAL A 1 87 ? -6.785 6.526 8.203 1.00 92.56 87 VAL A N 1
ATOM 710 C CA . VAL A 1 87 ? -6.517 7.457 7.090 1.00 92.56 87 VAL A CA 1
ATOM 711 C C . VAL A 1 87 ? -5.076 7.981 7.123 1.00 92.56 87 VAL A C 1
ATOM 713 O O . VAL A 1 87 ? -4.427 8.079 6.085 1.00 92.56 87 VAL A O 1
ATOM 716 N N . GLY A 1 88 ? -4.540 8.278 8.311 1.00 91.31 88 GLY A N 1
ATOM 717 C CA . GLY A 1 88 ? -3.155 8.734 8.466 1.00 91.31 88 GLY A CA 1
ATOM 718 C C . GLY A 1 88 ? -2.126 7.694 8.013 1.00 91.31 88 GLY A C 1
ATOM 719 O O . GLY A 1 88 ? -1.187 8.032 7.294 1.00 91.31 88 GLY A O 1
ATOM 720 N N . ALA A 1 89 ? -2.331 6.421 8.363 1.00 88.56 89 ALA A N 1
ATOM 721 C CA . ALA A 1 89 ? -1.462 5.336 7.917 1.00 88.56 89 ALA A CA 1
ATOM 722 C C . ALA A 1 89 ? -1.579 5.086 6.403 1.00 88.56 89 ALA A C 1
ATOM 724 O O . ALA A 1 89 ? -0.571 4.806 5.757 1.00 88.56 89 ALA A O 1
ATOM 725 N N . LEU A 1 90 ? -2.773 5.248 5.821 1.00 90.44 90 LEU A N 1
ATOM 726 C CA . LEU A 1 90 ? -2.979 5.153 4.372 1.00 90.44 90 LEU A CA 1
ATOM 727 C C . LEU A 1 90 ? -2.275 6.282 3.614 1.00 90.44 90 LEU A C 1
ATOM 729 O O . LEU A 1 90 ? -1.583 6.008 2.639 1.00 90.44 90 LEU A O 1
ATOM 733 N N . LYS A 1 91 ? -2.371 7.528 4.093 1.00 89.81 91 LYS A N 1
ATOM 734 C CA . LYS A 1 91 ? -1.647 8.674 3.518 1.00 89.81 91 LYS A CA 1
ATOM 735 C C . LYS A 1 91 ? -0.138 8.458 3.567 1.00 89.81 91 LYS A C 1
ATOM 737 O O . LYS A 1 91 ? 0.530 8.597 2.548 1.00 89.81 91 LYS A O 1
ATOM 742 N N . ALA A 1 92 ? 0.397 8.056 4.720 1.00 89.44 92 ALA A N 1
ATOM 743 C CA . ALA A 1 92 ? 1.818 7.742 4.847 1.00 89.44 92 ALA A CA 1
ATOM 744 C C . ALA A 1 92 ? 2.227 6.614 3.887 1.00 89.44 92 ALA A C 1
ATOM 746 O O . ALA A 1 92 ? 3.214 6.752 3.171 1.00 89.44 92 ALA A O 1
ATOM 747 N N . SER A 1 93 ? 1.439 5.537 3.818 1.00 86.75 93 SER A N 1
ATOM 748 C CA . SER A 1 93 ? 1.688 4.413 2.914 1.00 86.75 93 SER A CA 1
ATOM 749 C C . SER A 1 93 ? 1.642 4.806 1.438 1.00 86.75 93 SER A C 1
ATOM 751 O O . SER A 1 93 ? 2.392 4.226 0.665 1.00 86.75 93 SER A O 1
ATOM 753 N N . TYR A 1 94 ? 0.771 5.739 1.046 1.00 87.38 94 TYR A N 1
ATOM 754 C CA . TYR A 1 94 ? 0.664 6.226 -0.329 1.00 87.38 94 TYR A CA 1
ATOM 755 C C . TYR A 1 94 ? 1.832 7.143 -0.702 1.00 87.38 94 TYR A C 1
ATOM 757 O O . TYR A 1 94 ? 2.374 7.028 -1.788 1.00 87.38 94 TYR A O 1
ATOM 765 N N . HIS A 1 95 ? 2.261 8.020 0.209 1.00 85.50 95 HIS A N 1
ATOM 766 C CA . HIS A 1 95 ? 3.397 8.917 -0.033 1.00 85.50 95 HIS A CA 1
ATOM 767 C C . HIS A 1 95 ? 4.760 8.209 -0.055 1.00 85.50 95 HIS A C 1
ATOM 769 O O . H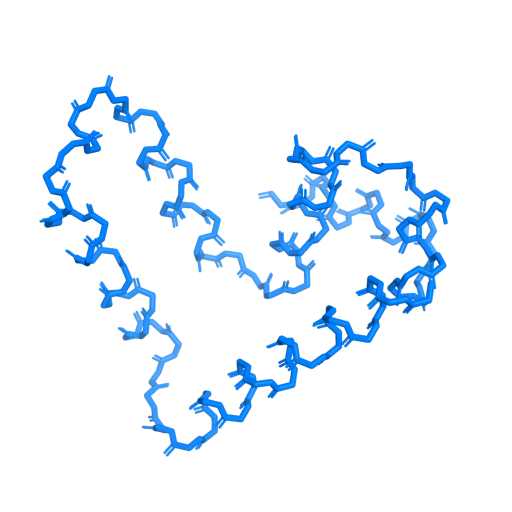IS A 1 95 ? 5.703 8.749 -0.623 1.00 85.50 95 HIS A O 1
ATOM 775 N N . HIS A 1 96 ? 4.882 7.049 0.597 1.00 80.44 96 HIS A N 1
ATOM 776 C CA . HIS A 1 96 ? 6.103 6.231 0.585 1.00 80.44 96 HIS A CA 1
ATOM 777 C C . HIS A 1 96 ? 6.120 5.177 -0.537 1.00 80.44 96 HIS A C 1
ATOM 779 O O . HIS A 1 96 ? 7.117 4.465 -0.657 1.00 80.44 96 HIS A O 1
ATOM 785 N N . ALA A 1 97 ? 5.014 5.025 -1.273 1.00 74.38 97 ALA A N 1
ATOM 786 C CA . ALA A 1 97 ? 4.900 4.141 -2.431 1.00 74.38 97 ALA A CA 1
ATOM 787 C C . ALA A 1 97 ? 5.455 4.827 -3.686 1.00 74.38 97 ALA A C 1
ATOM 789 O O . ALA A 1 97 ? 6.051 4.104 -4.514 1.00 74.38 97 ALA A O 1
#

Radius of gyration: 14.8 Å; chains: 1; bounding box: 31×32×37 Å

pLDDT: mean 79.17, std 11.57, range [50.25, 94.12]

Secondary structure (DSSP, 8-state):
-HHHHHHHHHHHHHHHHHHHH---HHHHHHHHHHHHHH-TT-TT-HHHHHHHHHHHHS-HHHHHHHHHHHTS---HHHHHHHHTS-HHHHHHHHHT-

Foldseek 3Di:
DVLLVVLVVVVVVVVVVCVVVVDDLVVVLVVVLVVLVPDPPNVPCPPVSVVVSVLSPDDPVLSVLQCCCPVVVDDLVVVCVSVVHDSVVSVVSPVVD